Protein AF-A0A8S3Y6V8-F1 (afdb_monomer_lite)

Organism: Parnassius apollo (NCBI:txid110799)

pLDDT: mean 71.26, std 19.02, range [31.67, 93.69]

Secondary structure (DSSP, 8-state):
------------SSSS----------HHHHHHHHHHHHTTHHHHT-SS--SS--EEE-TTS-EE-TT----TTTTSSPPEEE----TT--------------

Radius of gyration: 16.67 Å; chains: 1; bounding box: 40×45×32 Å

Structure (mmCIF, N/CA/C/O backbone):
data_AF-A0A8S3Y6V8-F1
#
_entry.id   AF-A0A8S3Y6V8-F1
#
loop_
_atom_site.group_PDB
_atom_site.id
_atom_site.type_symbol
_atom_site.label_atom_id
_atom_site.label_alt_id
_atom_site.label_comp_id
_atom_site.label_asym_id
_atom_site.label_entity_id
_atom_site.label_seq_id
_atom_site.pdbx_PDB_ins_code
_atom_site.Cartn_x
_atom_site.Cartn_y
_atom_site.Cartn_z
_atom_site.occupancy
_atom_site.B_iso_or_equiv
_atom_site.auth_seq_id
_atom_site.auth_comp_id
_atom_site.auth_asym_id
_atom_site.auth_atom_id
_atom_site.pdbx_PDB_model_num
ATOM 1 N N . MET A 1 1 ? 16.471 -29.781 -3.164 1.00 40.88 1 MET A N 1
ATOM 2 C CA . MET A 1 1 ? 15.633 -30.664 -2.325 1.00 40.88 1 MET A CA 1
ATOM 3 C C . MET A 1 1 ? 15.407 -29.992 -0.970 1.00 40.88 1 MET A C 1
ATOM 5 O O . MET A 1 1 ? 16.048 -30.345 0.002 1.00 40.88 1 MET A O 1
ATOM 9 N N . TYR A 1 2 ? 14.534 -28.980 -0.928 1.00 36.56 2 TYR A N 1
ATOM 10 C CA . TYR A 1 2 ? 13.917 -28.463 0.302 1.00 36.56 2 TYR A CA 1
ATOM 11 C C . TYR A 1 2 ? 12.412 -28.462 0.045 1.00 36.56 2 TYR A C 1
ATOM 13 O O . TYR A 1 2 ? 11.790 -27.465 -0.300 1.00 36.56 2 TYR A O 1
ATOM 21 N N . LEU A 1 3 ? 11.885 -29.682 0.074 1.00 35.78 3 LEU A N 1
ATOM 22 C CA . LEU A 1 3 ? 10.475 -30.006 0.009 1.00 35.78 3 LEU A CA 1
ATOM 23 C C . LEU A 1 3 ? 9.962 -29.986 1.452 1.00 35.78 3 LEU A C 1
ATOM 25 O O . LEU A 1 3 ? 10.305 -30.867 2.234 1.00 35.78 3 LEU A O 1
ATOM 29 N N . SER A 1 4 ? 9.218 -28.946 1.816 1.00 37.59 4 SER A N 1
ATOM 30 C CA . SER A 1 4 ? 8.376 -28.844 3.021 1.00 37.59 4 SER A CA 1
ATOM 31 C C . SER A 1 4 ? 7.590 -27.537 2.886 1.00 37.59 4 SER A C 1
ATOM 33 O O . SER A 1 4 ? 7.989 -26.499 3.395 1.00 37.59 4 SER A O 1
ATOM 35 N N . LEU A 1 5 ? 6.576 -27.465 2.025 1.00 31.91 5 LEU A N 1
ATOM 36 C CA . LEU A 1 5 ? 5.220 -27.916 2.351 1.00 31.91 5 LEU A CA 1
ATOM 37 C C . LEU A 1 5 ? 4.846 -27.618 3.813 1.00 31.91 5 LEU A C 1
ATOM 39 O O . LEU A 1 5 ? 4.733 -28.512 4.646 1.00 31.91 5 LEU A O 1
ATOM 43 N N . LYS A 1 6 ? 4.626 -26.336 4.104 1.00 31.67 6 LYS A N 1
ATOM 44 C CA . LYS A 1 6 ? 3.660 -25.910 5.120 1.00 31.67 6 LYS A CA 1
ATOM 45 C C . LYS A 1 6 ? 2.678 -24.934 4.484 1.00 31.67 6 LYS A C 1
ATOM 47 O O . LYS A 1 6 ? 2.688 -23.739 4.737 1.00 31.67 6 LYS A O 1
ATOM 52 N N . ILE A 1 7 ? 1.832 -25.499 3.628 1.00 50.97 7 ILE A N 1
ATOM 53 C CA . ILE A 1 7 ? 0.503 -24.965 3.350 1.00 50.97 7 ILE A CA 1
ATOM 54 C C . ILE A 1 7 ? -0.314 -25.261 4.610 1.00 50.97 7 ILE A C 1
ATOM 56 O O . ILE A 1 7 ? -0.705 -26.403 4.833 1.00 50.97 7 ILE A O 1
ATOM 60 N N . SER A 1 8 ? -0.490 -24.262 5.474 1.00 32.28 8 SER A N 1
ATOM 61 C CA . SER A 1 8 ? -1.578 -24.235 6.455 1.00 32.28 8 SER A CA 1
ATOM 62 C C . SER A 1 8 ? -1.791 -22.810 6.979 1.00 32.28 8 SER A C 1
ATOM 64 O O . SER A 1 8 ? -0.953 -22.273 7.695 1.00 32.28 8 SER A O 1
ATOM 66 N N . PHE A 1 9 ? -2.928 -22.230 6.584 1.00 45.88 9 PHE A N 1
ATOM 67 C CA . PHE A 1 9 ? -3.780 -21.337 7.373 1.00 45.88 9 PHE A CA 1
ATOM 68 C C . PHE A 1 9 ? -3.145 -20.152 8.122 1.00 45.88 9 PHE A C 1
ATOM 70 O O . PHE A 1 9 ? -2.814 -20.260 9.297 1.00 45.88 9 PHE A O 1
ATOM 77 N N . ILE A 1 10 ? -3.260 -18.958 7.531 1.00 37.25 10 ILE A N 1
ATOM 78 C C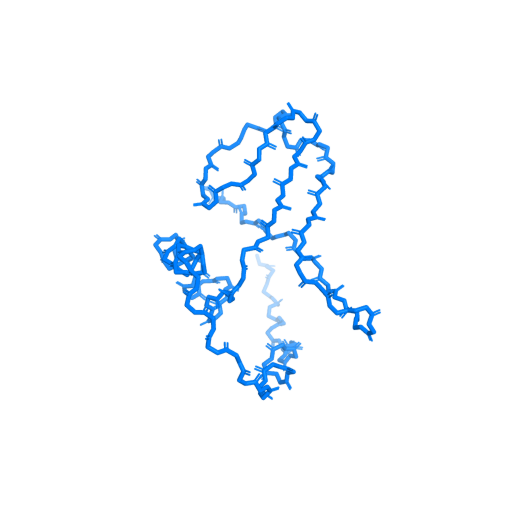A . ILE A 1 10 ? -3.956 -17.855 8.218 1.00 37.25 10 ILE A CA 1
ATOM 79 C C . ILE A 1 10 ? -5.068 -17.355 7.294 1.00 37.25 10 ILE A C 1
ATOM 81 O O . ILE A 1 10 ? -4.954 -16.391 6.549 1.00 37.25 10 ILE A O 1
ATOM 85 N N . SER A 1 11 ? -6.180 -18.079 7.386 1.00 43.38 11 SER A N 1
ATOM 86 C CA . SER A 1 11 ? -7.525 -17.730 6.928 1.00 43.38 11 SER A CA 1
ATOM 87 C C . SER A 1 11 ? -8.157 -16.640 7.822 1.00 43.38 11 SER A C 1
ATOM 89 O O . SER A 1 11 ? -9.332 -16.717 8.176 1.00 43.38 11 SER A O 1
ATOM 91 N N . ILE A 1 12 ? -7.394 -15.622 8.234 1.00 42.16 12 ILE A N 1
ATOM 92 C CA . ILE A 1 12 ? -7.873 -14.542 9.117 1.00 42.16 12 ILE A CA 1
ATOM 93 C C . ILE A 1 12 ? -7.588 -13.186 8.463 1.00 42.16 12 ILE A C 1
ATOM 95 O O . ILE A 1 12 ? -6.853 -12.361 8.986 1.00 42.16 12 ILE A O 1
ATOM 99 N N . LEU A 1 13 ? -8.173 -12.960 7.286 1.00 38.00 13 LEU A N 1
ATOM 100 C CA . LEU A 1 13 ? -8.563 -11.617 6.835 1.00 38.00 13 LEU A CA 1
ATOM 101 C C . LEU A 1 13 ? -9.729 -11.691 5.832 1.00 38.00 13 LEU A C 1
ATOM 103 O O . LEU A 1 13 ? -9.779 -10.964 4.851 1.00 38.00 13 LEU A O 1
ATOM 107 N N . ALA A 1 14 ? -10.668 -12.609 6.077 1.00 38.78 14 ALA A N 1
ATOM 108 C CA . ALA A 1 14 ? -11.927 -12.715 5.338 1.00 38.78 14 ALA A CA 1
ATOM 109 C C . ALA A 1 14 ? -13.172 -12.465 6.223 1.00 38.78 14 ALA A C 1
ATOM 111 O O . ALA A 1 14 ? -14.285 -12.590 5.730 1.00 38.78 14 ALA A O 1
ATOM 112 N N . CYS A 1 15 ? -13.024 -12.081 7.505 1.00 33.12 15 CYS A N 1
ATOM 113 C CA . CYS A 1 15 ? -14.160 -12.013 8.448 1.00 33.12 15 CYS A CA 1
ATOM 114 C C . CYS A 1 15 ? -14.377 -10.700 9.234 1.00 33.12 15 CYS A C 1
ATOM 116 O O . CYS A 1 15 ? -15.246 -10.704 10.096 1.00 33.12 15 CYS A O 1
ATOM 118 N N . ILE A 1 16 ? -13.677 -9.579 8.993 1.00 44.25 16 ILE A N 1
ATOM 119 C CA . ILE A 1 16 ? -13.938 -8.339 9.783 1.00 44.25 16 ILE A CA 1
ATOM 120 C C . ILE A 1 16 ? -14.491 -7.158 8.970 1.00 44.25 16 ILE A C 1
ATOM 122 O O . ILE A 1 16 ? -14.974 -6.200 9.561 1.00 44.25 16 ILE A O 1
ATOM 126 N N . VAL A 1 17 ? -14.570 -7.225 7.638 1.00 47.06 17 VAL A N 1
ATOM 127 C CA . VAL A 1 17 ? -15.202 -6.135 6.865 1.00 47.06 17 VAL A CA 1
ATOM 128 C C . VAL A 1 17 ? -16.363 -6.647 6.021 1.00 47.06 17 VAL A C 1
ATOM 130 O O . VAL A 1 17 ? -16.385 -6.524 4.802 1.00 47.06 17 VAL A O 1
ATOM 133 N N . LEU A 1 18 ? -17.353 -7.234 6.689 1.00 51.72 18 LEU A N 1
ATOM 134 C CA . LEU A 1 18 ? -18.716 -7.286 6.172 1.00 51.72 18 LEU A CA 1
ATOM 135 C C . LEU A 1 18 ? -19.632 -6.615 7.200 1.00 51.72 18 LEU A C 1
ATOM 137 O O . LEU A 1 18 ? -19.685 -7.059 8.347 1.00 51.72 18 LEU A O 1
ATOM 141 N N . ASN A 1 19 ? -20.367 -5.599 6.719 1.00 46.72 19 ASN A N 1
ATOM 142 C CA . ASN A 1 19 ? -21.334 -4.691 7.373 1.00 46.72 19 ASN A CA 1
ATOM 143 C C . ASN A 1 19 ? -20.689 -3.391 7.922 1.00 46.72 19 ASN A C 1
ATOM 145 O O . ASN A 1 19 ? -19.865 -3.459 8.820 1.00 46.72 19 ASN A O 1
ATOM 149 N N . LEU A 1 20 ? -20.981 -2.165 7.455 1.00 40.34 20 LEU A N 1
ATOM 150 C CA . LEU A 1 20 ? -22.182 -1.613 6.812 1.00 40.34 20 LEU A CA 1
ATOM 151 C C . LEU A 1 20 ? -21.868 -0.436 5.853 1.00 40.34 20 LEU A C 1
ATOM 153 O O . LEU A 1 20 ? -21.058 0.430 6.159 1.00 40.34 20 LEU A O 1
ATOM 157 N N . ASN A 1 21 ? -22.596 -0.412 4.732 1.00 56.50 21 ASN A N 1
ATOM 158 C CA . ASN A 1 21 ? -23.054 0.730 3.923 1.00 56.50 21 ASN A CA 1
ATOM 159 C C . ASN A 1 21 ? -22.385 2.107 4.120 1.00 56.50 21 ASN A C 1
ATOM 161 O O . ASN A 1 21 ? -22.807 2.860 4.991 1.00 56.50 21 ASN A O 1
ATOM 165 N N . VAL A 1 22 ? -21.538 2.519 3.168 1.00 46.47 22 VAL A N 1
ATOM 166 C CA . VAL A 1 22 ? -21.557 3.891 2.622 1.00 46.47 22 VAL A CA 1
ATOM 167 C C . VAL A 1 22 ? -21.230 3.811 1.128 1.00 46.47 22 VAL A C 1
ATOM 169 O O . VAL A 1 22 ? -20.105 3.505 0.743 1.00 46.47 22 VAL A O 1
ATOM 172 N N . LEU A 1 23 ? -22.229 4.069 0.280 1.00 45.16 23 LEU A N 1
ATOM 173 C CA . LEU A 1 23 ? -22.049 4.298 -1.154 1.00 45.16 23 LEU A CA 1
ATOM 174 C C . LEU A 1 23 ? -21.451 5.698 -1.343 1.00 45.16 23 LEU A C 1
ATOM 176 O O . LEU A 1 23 ? -22.175 6.668 -1.549 1.00 45.16 23 LEU A O 1
ATOM 180 N N . GLY A 1 24 ? -20.134 5.810 -1.212 1.00 47.78 24 GLY A N 1
ATOM 181 C CA . GLY A 1 24 ? -19.387 6.972 -1.678 1.00 47.78 24 GLY A CA 1
ATOM 182 C C . GLY A 1 24 ? -18.793 6.643 -3.037 1.00 47.78 24 GLY A C 1
ATOM 183 O O . GLY A 1 24 ? -17.739 6.026 -3.098 1.00 47.78 24 GLY A O 1
ATOM 184 N N . ASN A 1 25 ? -19.470 7.002 -4.129 1.00 53.28 25 ASN A N 1
ATOM 185 C CA . ASN A 1 25 ? -18.844 6.974 -5.451 1.00 53.28 25 ASN A CA 1
ATOM 186 C C . ASN A 1 25 ? -17.941 8.207 -5.563 1.00 53.28 25 ASN A C 1
ATOM 188 O O . ASN A 1 25 ? -18.364 9.232 -6.091 1.00 53.28 25 ASN A O 1
ATOM 192 N N . ASN A 1 26 ? -16.728 8.117 -5.019 1.00 64.50 26 ASN A N 1
ATOM 193 C CA . ASN A 1 26 ? -15.688 9.111 -5.252 1.00 64.50 26 ASN A CA 1
ATOM 194 C C . ASN A 1 26 ? -14.862 8.674 -6.468 1.00 64.50 26 ASN A C 1
ATOM 196 O O . ASN A 1 26 ? -14.514 7.496 -6.593 1.00 64.50 26 ASN A O 1
ATOM 200 N N . ASP A 1 27 ? -14.527 9.610 -7.356 1.00 69.94 27 ASP A N 1
ATOM 201 C CA . ASP A 1 27 ? -13.779 9.314 -8.586 1.00 69.94 27 ASP A CA 1
ATOM 202 C C . ASP A 1 27 ? -12.452 8.590 -8.304 1.00 69.94 27 ASP A C 1
ATOM 204 O O . ASP A 1 27 ? -12.040 7.717 -9.071 1.00 69.94 27 ASP A O 1
ATOM 208 N N . ASP A 1 28 ? -11.811 8.884 -7.173 1.00 70.75 28 ASP A N 1
ATOM 209 C CA . ASP A 1 28 ? -10.538 8.280 -6.778 1.00 70.75 28 ASP A CA 1
ATOM 210 C C . ASP A 1 28 ? -10.670 6.814 -6.339 1.00 70.75 28 ASP A C 1
ATOM 212 O O . ASP A 1 28 ? -9.799 6.002 -6.658 1.00 70.75 28 ASP A O 1
ATOM 216 N N . ASP A 1 29 ? -11.790 6.426 -5.725 1.00 76.62 29 ASP A N 1
ATOM 217 C CA . ASP A 1 29 ? -12.037 5.036 -5.316 1.00 76.62 29 ASP A CA 1
ATOM 218 C C . ASP A 1 29 ? -12.180 4.129 -6.555 1.00 76.62 29 ASP A C 1
ATOM 220 O O . ASP A 1 29 ? -11.684 2.997 -6.595 1.00 76.62 29 ASP A O 1
ATOM 224 N N . SER A 1 30 ? -12.776 4.663 -7.629 1.00 82.50 30 SER A N 1
ATOM 225 C CA . SER A 1 30 ? -12.864 3.969 -8.918 1.00 82.50 30 SER A CA 1
ATOM 226 C C . SER A 1 30 ? -11.493 3.790 -9.587 1.00 82.50 30 SER A C 1
ATOM 228 O O . SER A 1 30 ? -11.210 2.724 -10.142 1.00 82.50 30 SER A O 1
ATOM 230 N N . LYS A 1 31 ? -10.604 4.790 -9.482 1.00 85.00 31 LYS A N 1
ATOM 231 C CA . LYS A 1 31 ? -9.236 4.726 -10.023 1.00 85.00 31 LYS A CA 1
ATOM 232 C C . LYS A 1 31 ? 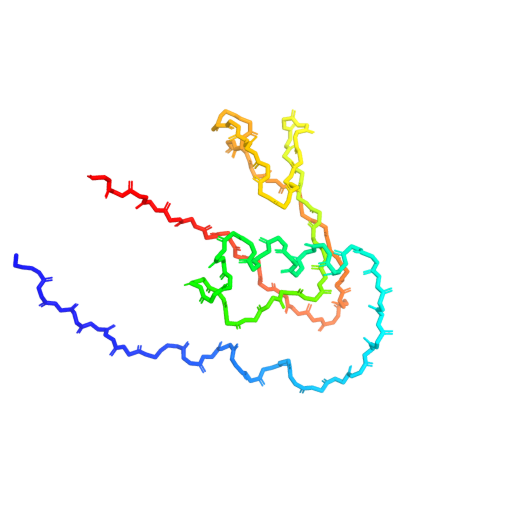-8.393 3.695 -9.287 1.00 85.00 31 LYS A C 1
ATOM 234 O O . LYS A 1 31 ? -7.727 2.896 -9.938 1.00 85.00 31 LYS A O 1
ATOM 239 N N . VAL A 1 32 ? -8.465 3.671 -7.954 1.00 85.56 32 VAL A N 1
ATOM 240 C CA . VAL A 1 32 ? -7.772 2.680 -7.117 1.00 85.56 32 VAL A CA 1
ATOM 241 C C . VAL A 1 32 ? -8.175 1.271 -7.531 1.00 85.56 32 VAL A C 1
ATOM 243 O O . VAL A 1 32 ? -7.318 0.446 -7.846 1.00 85.56 32 VAL A O 1
ATOM 246 N N . LYS A 1 33 ? -9.484 1.011 -7.612 1.00 87.81 33 LYS A N 1
ATOM 247 C CA . LYS A 1 33 ? -10.003 -0.282 -8.058 1.00 87.81 33 LYS A CA 1
ATOM 248 C C . LYS A 1 33 ? -9.439 -0.682 -9.422 1.00 87.81 33 LYS A C 1
ATOM 250 O O . LYS A 1 33 ? -8.945 -1.798 -9.575 1.00 87.81 33 LYS A O 1
ATOM 255 N N . ASN A 1 34 ? -9.504 0.221 -10.398 1.00 88.50 34 ASN A N 1
ATOM 256 C CA . ASN A 1 34 ? -9.047 -0.059 -11.755 1.00 88.50 34 ASN A CA 1
ATOM 257 C C . ASN A 1 34 ? -7.535 -0.304 -11.814 1.00 88.50 34 ASN A C 1
ATOM 259 O O . ASN A 1 34 ? -7.112 -1.225 -12.502 1.00 88.50 34 ASN A O 1
ATOM 263 N N . ALA A 1 35 ? -6.729 0.454 -11.067 1.00 86.00 35 ALA A N 1
ATOM 264 C CA . ALA A 1 35 ? -5.278 0.283 -11.030 1.00 86.00 35 ALA A CA 1
ATOM 265 C C . ALA A 1 35 ? -4.860 -1.073 -10.440 1.00 86.00 35 ALA A C 1
ATOM 267 O O . ALA A 1 35 ? -3.976 -1.737 -10.983 1.00 86.00 35 ALA A O 1
ATOM 268 N N . PHE A 1 36 ? -5.527 -1.511 -9.367 1.00 85.69 36 PHE A N 1
ATOM 269 C CA . PHE A 1 36 ? -5.260 -2.805 -8.733 1.00 85.69 36 PHE A CA 1
ATOM 270 C C . PHE A 1 36 ? -5.628 -3.986 -9.638 1.00 85.69 36 PHE A C 1
ATOM 272 O O . PHE A 1 36 ? -4.892 -4.968 -9.683 1.00 85.69 36 PHE A O 1
ATOM 279 N N . ILE A 1 37 ? -6.732 -3.880 -10.383 1.00 88.69 37 ILE A N 1
ATOM 280 C CA . ILE A 1 37 ? -7.135 -4.902 -11.360 1.00 88.69 37 ILE A CA 1
ATOM 281 C C . ILE A 1 37 ? -6.201 -4.880 -12.578 1.00 88.69 37 ILE A C 1
ATOM 283 O O . ILE A 1 37 ? -5.712 -5.923 -12.991 1.00 88.69 37 ILE A O 1
ATOM 287 N N . ALA A 1 38 ? -5.908 -3.702 -13.138 1.00 87.25 38 ALA A N 1
ATOM 288 C CA . ALA A 1 38 ? -5.063 -3.565 -14.328 1.00 87.25 38 ALA A CA 1
ATOM 289 C C . ALA A 1 38 ? -3.617 -4.034 -14.098 1.00 87.25 38 ALA A C 1
ATOM 291 O O . ALA A 1 38 ? -2.960 -4.482 -15.034 1.00 87.25 38 ALA A O 1
ATOM 292 N N . SER A 1 39 ? -3.136 -3.945 -12.856 1.00 81.06 39 SER A N 1
ATOM 293 C CA . SER A 1 39 ? -1.801 -4.401 -12.455 1.00 81.06 39 SER A CA 1
ATOM 294 C C . SER A 1 39 ? -1.787 -5.850 -11.947 1.00 81.06 39 SER A C 1
ATOM 296 O O . SER A 1 39 ? -0.773 -6.278 -11.407 1.00 81.06 39 SER A O 1
ATOM 298 N N . ASN A 1 40 ? -2.905 -6.582 -12.064 1.00 84.75 40 ASN A N 1
ATOM 299 C CA . ASN A 1 40 ? -3.119 -7.946 -11.554 1.00 84.75 40 ASN A CA 1
ATOM 300 C C . ASN A 1 40 ? -2.881 -8.137 -10.045 1.00 84.75 40 ASN A C 1
ATOM 302 O O . ASN A 1 40 ? -2.889 -9.256 -9.546 1.00 84.75 40 ASN A O 1
ATOM 306 N N . VAL A 1 41 ? -2.774 -7.051 -9.273 1.00 81.25 41 VAL A N 1
ATOM 307 C CA . VAL A 1 41 ? -2.712 -7.112 -7.802 1.00 81.25 41 VAL A CA 1
ATOM 308 C C . VAL A 1 41 ? -3.971 -7.790 -7.253 1.00 81.25 41 VAL A C 1
ATOM 310 O O . VAL A 1 41 ? -3.910 -8.516 -6.262 1.00 81.25 41 VAL A O 1
ATOM 313 N N . VAL A 1 42 ? -5.103 -7.588 -7.934 1.00 84.38 42 VAL A N 1
ATOM 314 C CA . VAL A 1 42 ? -6.281 -8.454 -7.840 1.00 84.38 42 VAL A CA 1
ATOM 315 C C . VAL A 1 42 ? -6.283 -9.390 -9.056 1.00 84.38 42 VAL A C 1
ATOM 317 O O . VAL A 1 42 ? -6.372 -8.873 -10.171 1.00 84.38 42 VAL A O 1
ATOM 320 N N . PRO A 1 43 ? -6.248 -10.728 -8.896 1.00 87.00 43 PRO A N 1
ATOM 321 C CA . PRO A 1 43 ? -6.367 -11.497 -7.652 1.00 87.00 43 PRO A CA 1
ATOM 322 C C . PRO A 1 43 ? -5.031 -11.917 -7.004 1.00 87.00 43 PRO A C 1
ATOM 324 O O . PRO A 1 43 ? -5.072 -12.583 -5.969 1.00 87.00 43 PRO A O 1
ATOM 327 N N . ASP A 1 44 ? -3.877 -11.592 -7.597 1.00 80.19 44 ASP A N 1
ATOM 328 C CA . ASP A 1 44 ? -2.606 -12.263 -7.273 1.00 80.19 44 ASP A CA 1
ATOM 329 C C . ASP A 1 44 ? -2.116 -11.985 -5.843 1.00 80.19 44 ASP A C 1
ATOM 331 O O . ASP A 1 44 ? -1.575 -12.871 -5.181 1.00 80.19 44 ASP A O 1
ATOM 335 N N . VAL A 1 45 ? -2.333 -10.765 -5.344 1.00 79.62 45 VAL A N 1
ATOM 336 C CA . VAL A 1 45 ? -1.909 -10.335 -4.001 1.00 79.62 45 VAL A CA 1
ATOM 337 C C . VAL A 1 45 ? -3.101 -10.235 -3.050 1.00 79.62 45 VAL A C 1
ATOM 339 O O . VAL A 1 45 ? -3.003 -10.632 -1.888 1.00 79.62 45 VAL A O 1
ATOM 342 N N . ILE A 1 46 ? -4.231 -9.697 -3.521 1.00 77.38 46 ILE A N 1
ATOM 343 C CA . ILE A 1 46 ? -5.464 -9.538 -2.739 1.00 77.38 46 ILE A CA 1
ATOM 344 C C . ILE A 1 46 ? -6.688 -9.962 -3.556 1.00 77.38 46 ILE A C 1
ATOM 346 O O . ILE A 1 46 ? -6.767 -9.742 -4.758 1.00 77.38 46 ILE A O 1
ATOM 350 N N . SER A 1 47 ? -7.691 -10.534 -2.893 1.00 85.56 47 SER A N 1
ATOM 351 C CA . SER A 1 47 ? -8.881 -11.081 -3.561 1.00 85.56 47 SER A CA 1
ATOM 352 C C . SER A 1 47 ? -9.906 -10.030 -3.996 1.00 85.56 47 SER A C 1
ATOM 354 O O . SER A 1 47 ? -10.757 -10.314 -4.838 1.00 85.56 47 SER A O 1
ATOM 356 N N . ALA A 1 48 ? -9.850 -8.826 -3.427 1.00 83.62 48 ALA A N 1
ATOM 357 C CA . ALA A 1 48 ? -10.761 -7.735 -3.738 1.00 83.62 48 ALA A CA 1
ATOM 358 C C . ALA A 1 48 ? -10.019 -6.391 -3.719 1.00 83.62 48 ALA A C 1
ATOM 360 O O . ALA A 1 48 ? -9.121 -6.203 -2.894 1.00 83.62 48 ALA A O 1
ATOM 361 N N . PRO A 1 49 ? -10.391 -5.448 -4.600 1.00 79.12 49 PRO A N 1
ATOM 362 C CA . PRO A 1 49 ? -9.793 -4.123 -4.620 1.00 79.12 49 PRO A CA 1
ATOM 363 C C . PRO A 1 49 ? -10.130 -3.355 -3.331 1.00 79.12 49 PRO A C 1
ATOM 365 O O . PRO A 1 49 ? -11.240 -3.494 -2.806 1.00 79.12 49 PRO A O 1
ATOM 368 N N . PRO A 1 50 ? -9.210 -2.518 -2.828 1.00 80.44 50 PRO A N 1
ATOM 369 C CA . PRO A 1 50 ? -9.489 -1.666 -1.685 1.00 80.44 50 PRO A CA 1
ATOM 370 C C . PRO A 1 50 ? -10.494 -0.569 -2.053 1.00 80.44 50 PRO A C 1
ATOM 372 O O . PRO A 1 50 ? -10.589 -0.142 -3.203 1.00 80.44 50 PRO A O 1
ATOM 375 N N . PHE A 1 51 ? -11.240 -0.106 -1.050 1.00 73.88 51 PHE A N 1
ATOM 376 C CA . PHE A 1 51 ? -12.326 0.861 -1.234 1.00 73.88 51 PHE A CA 1
ATOM 377 C C . PHE A 1 51 ? -11.885 2.322 -1.197 1.00 73.88 51 PHE A C 1
ATOM 379 O O . PHE A 1 51 ? -12.684 3.179 -1.543 1.00 73.88 51 PHE A O 1
ATOM 386 N N . ARG A 1 52 ? -10.679 2.613 -0.699 1.00 78.81 52 ARG A N 1
ATOM 387 C CA . ARG A 1 52 ? -10.225 3.975 -0.401 1.00 78.81 52 ARG A CA 1
ATOM 388 C C . ARG A 1 52 ? -8.776 4.160 -0.811 1.00 78.81 52 ARG A C 1
ATOM 390 O O . ARG A 1 52 ? -7.948 3.271 -0.598 1.00 78.81 52 ARG A O 1
ATOM 397 N N . TYR A 1 53 ? -8.477 5.336 -1.343 1.00 80.88 53 TYR A N 1
ATOM 398 C CA . TYR A 1 53 ? -7.110 5.766 -1.609 1.00 80.88 53 TYR A CA 1
ATOM 399 C C . TYR A 1 53 ? -6.335 6.021 -0.306 1.00 80.88 53 TYR A C 1
ATOM 401 O O . TYR A 1 53 ? -6.877 6.545 0.670 1.00 80.88 53 TYR A O 1
ATOM 409 N N . ILE A 1 54 ? -5.043 5.684 -0.307 1.00 84.00 54 ILE A N 1
ATOM 410 C CA . ILE A 1 54 ? -4.105 6.031 0.765 1.00 84.00 54 ILE A CA 1
ATOM 411 C C . ILE A 1 54 ? -2.984 6.892 0.183 1.00 84.00 54 ILE A C 1
ATOM 413 O O . ILE A 1 54 ? -2.397 6.553 -0.839 1.00 84.00 54 ILE A O 1
ATOM 417 N N . SER A 1 55 ? -2.669 8.007 0.838 1.00 84.75 55 SER A N 1
ATOM 418 C CA . SER A 1 55 ? -1.584 8.889 0.407 1.00 84.75 55 SER A CA 1
ATOM 419 C C . SER A 1 55 ? -0.274 8.436 1.040 1.00 84.75 55 SER A C 1
ATOM 421 O O . SER A 1 55 ? -0.155 8.391 2.268 1.00 84.75 55 SER A O 1
ATOM 423 N N . ILE A 1 56 ? 0.709 8.106 0.202 1.00 86.25 56 ILE A N 1
ATOM 424 C CA . ILE A 1 56 ? 2.051 7.694 0.620 1.00 86.25 56 ILE A CA 1
ATOM 425 C C . ILE A 1 56 ? 3.063 8.655 0.004 1.00 86.25 56 ILE A C 1
ATOM 427 O O . ILE A 1 56 ? 3.185 8.745 -1.218 1.00 86.25 56 ILE A O 1
ATOM 431 N N . LYS A 1 57 ? 3.824 9.344 0.858 1.00 88.19 57 LYS A N 1
ATOM 432 C CA . LYS A 1 57 ? 4.842 10.313 0.446 1.00 88.19 57 LYS A CA 1
ATOM 433 C C . LYS A 1 57 ? 6.197 9.981 1.040 1.00 88.19 57 LYS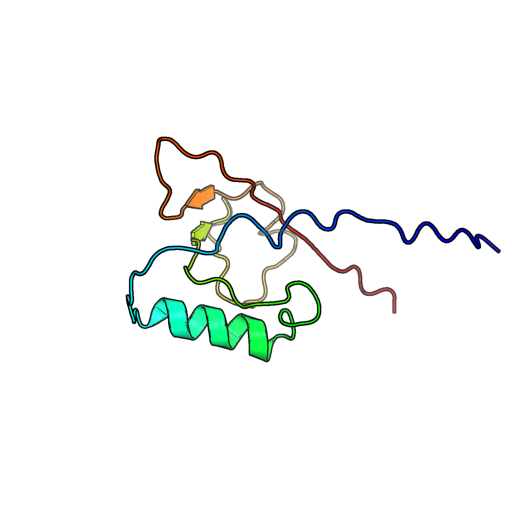 A C 1
ATOM 435 O O . LYS A 1 57 ? 6.331 9.850 2.260 1.00 88.19 57 LYS A O 1
ATOM 440 N N . TYR A 1 58 ? 7.212 9.896 0.192 1.00 84.81 58 TYR A N 1
ATOM 441 C CA . TYR A 1 58 ? 8.586 9.699 0.628 1.00 84.81 58 TYR A CA 1
ATOM 442 C C . TYR A 1 58 ? 9.258 11.034 0.979 1.00 84.81 58 TYR A C 1
ATOM 444 O O . TYR A 1 58 ? 8.948 12.064 0.374 1.00 84.81 58 TYR A O 1
ATOM 452 N N . PRO A 1 59 ? 10.222 11.045 1.920 1.00 93.00 59 PRO A N 1
ATOM 453 C CA . PRO A 1 59 ? 10.978 12.254 2.261 1.00 93.00 59 PRO A CA 1
ATOM 454 C C . PRO A 1 59 ? 11.761 12.864 1.089 1.00 93.00 59 PRO A C 1
ATOM 456 O O . PRO A 1 59 ? 12.095 14.042 1.128 1.00 93.00 59 PRO A O 1
ATOM 459 N N . SER A 1 60 ? 12.041 12.075 0.049 1.00 85.88 60 SER A N 1
ATOM 460 C CA . SER A 1 60 ? 12.642 12.523 -1.215 1.00 85.88 60 SER A CA 1
ATOM 461 C C . SER A 1 60 ? 11.742 13.465 -2.025 1.00 85.88 60 SER A C 1
ATOM 463 O O . SER A 1 60 ? 12.216 14.087 -2.968 1.00 85.88 60 SER A O 1
ATOM 465 N N . GLY A 1 61 ? 10.462 13.588 -1.659 1.00 91.06 61 GLY A N 1
ATOM 466 C CA . GLY A 1 61 ? 9.475 14.433 -2.330 1.00 91.06 61 GLY A CA 1
ATOM 467 C C . GLY A 1 61 ? 8.564 13.673 -3.292 1.00 91.06 61 GLY A C 1
ATOM 468 O O . GLY A 1 61 ? 7.527 14.217 -3.664 1.00 91.06 61 GLY A O 1
ATOM 469 N N . VAL A 1 62 ? 8.903 12.426 -3.640 1.00 86.31 62 VAL A N 1
ATOM 470 C CA . VAL A 1 62 ? 8.076 11.584 -4.515 1.00 86.31 62 VAL A CA 1
ATOM 471 C C . VAL A 1 62 ? 6.876 11.005 -3.771 1.00 86.31 62 VAL A C 1
ATOM 473 O O . VAL A 1 62 ? 6.918 10.751 -2.561 1.00 86.31 62 VAL A O 1
ATOM 476 N N . GLU A 1 63 ? 5.806 10.769 -4.517 1.00 87.06 63 GLU A N 1
ATOM 477 C CA . GL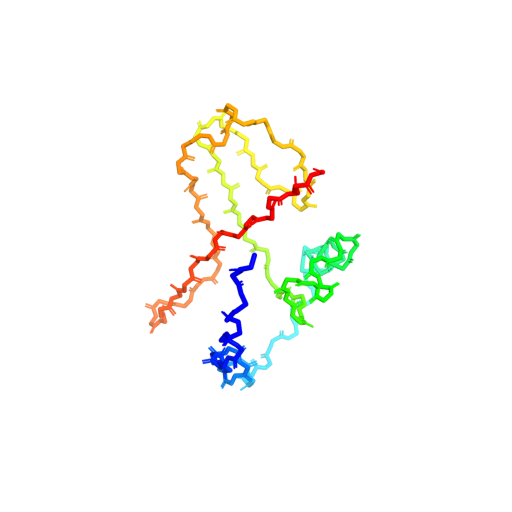U A 1 63 ? 4.564 10.184 -4.024 1.00 87.06 63 GLU A CA 1
ATOM 478 C C . GLU A 1 63 ? 4.283 8.881 -4.771 1.00 87.06 63 GLU A C 1
ATOM 480 O O . GLU A 1 63 ? 4.624 8.736 -5.948 1.00 87.06 63 GLU A O 1
ATOM 485 N N . VAL A 1 64 ? 3.705 7.912 -4.063 1.00 83.50 64 VAL A N 1
ATOM 486 C CA . VAL A 1 64 ? 3.211 6.683 -4.689 1.00 83.50 64 VAL A CA 1
ATOM 487 C C . VAL A 1 64 ? 1.863 7.002 -5.315 1.00 83.50 64 VAL A C 1
ATOM 489 O O . VAL A 1 64 ? 0.956 7.446 -4.615 1.00 83.50 64 VAL A O 1
ATOM 492 N N . ASP A 1 65 ? 1.740 6.745 -6.609 1.00 84.12 65 ASP A N 1
ATOM 493 C CA . ASP A 1 65 ? 0.539 7.000 -7.394 1.00 84.12 65 ASP A CA 1
ATOM 494 C C . ASP A 1 65 ? 0.256 5.796 -8.295 1.00 84.12 65 ASP A C 1
ATOM 496 O O . ASP A 1 65 ? 0.802 5.665 -9.389 1.00 84.12 65 ASP A O 1
ATOM 500 N N . LEU A 1 66 ? -0.542 4.867 -7.761 1.00 82.81 66 LEU A N 1
ATOM 501 C CA . LEU A 1 66 ? -1.228 3.792 -8.489 1.00 82.81 66 LEU A CA 1
ATOM 502 C C . LEU A 1 66 ? -0.413 3.093 -9.602 1.00 82.81 66 LEU A C 1
ATOM 504 O O . LEU A 1 66 ? -0.919 2.851 -10.695 1.00 82.81 66 LEU A O 1
ATOM 508 N N . GLY A 1 67 ? 0.838 2.722 -9.306 1.00 78.38 67 GLY A N 1
ATOM 509 C CA . GLY A 1 67 ? 1.710 1.980 -10.229 1.00 78.38 67 GLY A CA 1
ATOM 510 C C . GLY A 1 67 ? 2.776 2.823 -10.934 1.00 78.38 67 GLY A C 1
ATOM 511 O O . GLY A 1 67 ? 3.475 2.319 -11.817 1.00 78.38 67 GLY A O 1
ATOM 512 N N . ASN A 1 68 ? 2.947 4.090 -10.548 1.00 83.56 68 ASN A N 1
ATOM 513 C CA . ASN A 1 68 ? 4.082 4.891 -10.985 1.00 83.56 68 ASN A CA 1
ATOM 514 C C . ASN A 1 68 ? 5.429 4.238 -10.614 1.00 83.56 68 ASN A C 1
ATOM 516 O O . ASN A 1 68 ? 5.580 3.554 -9.601 1.00 83.56 68 ASN A O 1
ATOM 520 N N . LYS A 1 69 ? 6.440 4.454 -11.460 1.00 80.00 69 LYS A N 1
ATOM 521 C CA . LYS A 1 69 ? 7.793 3.944 -11.219 1.00 80.00 69 LYS A CA 1
ATOM 522 C C . LYS A 1 69 ? 8.555 4.916 -10.330 1.00 80.00 69 LYS A C 1
ATOM 524 O O . LYS A 1 69 ? 8.685 6.084 -10.679 1.00 80.00 69 LYS A O 1
ATOM 529 N N . LEU A 1 70 ? 9.096 4.402 -9.231 1.00 77.50 70 LEU A N 1
ATOM 530 C CA . LEU A 1 70 ? 9.958 5.138 -8.311 1.00 77.50 70 LEU A CA 1
ATOM 531 C C . LEU A 1 70 ? 11.360 4.527 -8.329 1.00 77.50 70 LEU A C 1
ATOM 533 O O . LEU A 1 70 ? 11.510 3.304 -8.397 1.00 77.50 70 LEU A O 1
ATOM 537 N N . ALA A 1 71 ? 12.397 5.358 -8.266 1.00 79.38 71 ALA A N 1
ATOM 538 C CA . ALA A 1 71 ? 13.770 4.879 -8.232 1.00 79.38 71 ALA A CA 1
ATOM 539 C C . ALA A 1 71 ? 14.149 4.392 -6.827 1.00 79.38 71 ALA A C 1
ATOM 541 O O . ALA A 1 71 ? 13.777 4.989 -5.816 1.00 79.38 71 ALA A O 1
ATOM 542 N N . SER A 1 72 ? 14.988 3.354 -6.740 1.00 77.50 72 SER A N 1
ATOM 543 C CA . SER A 1 72 ? 15.396 2.763 -5.455 1.00 77.50 72 SER A CA 1
ATOM 544 C C . SER A 1 72 ? 16.056 3.762 -4.498 1.00 77.50 72 SER A C 1
ATOM 546 O O . SER A 1 72 ? 16.001 3.575 -3.288 1.00 77.50 72 SER A O 1
ATOM 548 N N . ILE A 1 73 ? 16.694 4.818 -5.022 1.00 77.50 73 ILE A N 1
ATOM 549 C CA . ILE A 1 73 ? 17.272 5.913 -4.225 1.00 77.50 73 ILE A CA 1
ATOM 550 C C . ILE A 1 73 ? 16.196 6.793 -3.573 1.00 77.50 73 ILE A C 1
ATOM 552 O O . ILE A 1 73 ? 16.382 7.257 -2.450 1.00 77.50 73 ILE A O 1
ATOM 556 N N . GLU A 1 74 ? 15.059 6.981 -4.239 1.00 74.06 74 GLU A N 1
ATOM 557 C CA . GLU A 1 74 ? 13.967 7.848 -3.791 1.00 74.06 74 GLU A CA 1
ATOM 558 C C . GLU A 1 74 ? 13.149 7.191 -2.677 1.00 74.06 74 GLU A C 1
ATOM 560 O O . GLU A 1 74 ? 12.625 7.889 -1.809 1.00 74.06 74 GLU A O 1
ATOM 565 N N . VAL A 1 75 ? 13.096 5.855 -2.663 1.00 80.75 75 VAL A N 1
ATOM 566 C CA . VAL A 1 75 ? 12.289 5.056 -1.725 1.00 80.75 75 VAL A CA 1
ATOM 567 C C . VAL A 1 75 ? 13.091 4.432 -0.577 1.00 80.75 75 VAL A C 1
ATOM 569 O O . VAL A 1 75 ? 12.590 3.560 0.128 1.00 80.75 75 VAL A O 1
ATOM 572 N N . ARG A 1 76 ? 14.340 4.874 -0.351 1.00 80.56 76 ARG A N 1
ATOM 573 C CA . ARG A 1 76 ? 15.212 4.323 0.712 1.00 80.56 76 ARG A CA 1
ATOM 574 C C . ARG A 1 76 ? 14.686 4.554 2.125 1.00 80.56 76 ARG A C 1
ATOM 576 O O . ARG A 1 76 ? 14.929 3.742 3.012 1.00 80.56 76 ARG A O 1
ATOM 583 N N . ASN A 1 77 ? 14.034 5.691 2.343 1.00 85.25 77 ASN A N 1
ATOM 584 C CA . ASN A 1 77 ? 13.590 6.119 3.664 1.00 85.25 77 ASN A CA 1
ATOM 585 C C . ASN A 1 77 ? 12.118 5.774 3.881 1.00 85.25 77 ASN A C 1
ATOM 587 O O . ASN A 1 77 ? 11.338 5.716 2.936 1.00 85.25 77 ASN A O 1
ATOM 591 N N . LYS A 1 78 ? 11.719 5.601 5.144 1.00 86.25 78 LYS A N 1
ATOM 592 C CA . LYS A 1 78 ? 10.319 5.351 5.503 1.00 86.25 78 LYS A CA 1
ATOM 593 C C . LYS A 1 78 ? 9.414 6.499 5.008 1.00 86.25 78 LYS A C 1
ATOM 595 O O . LYS A 1 78 ? 9.7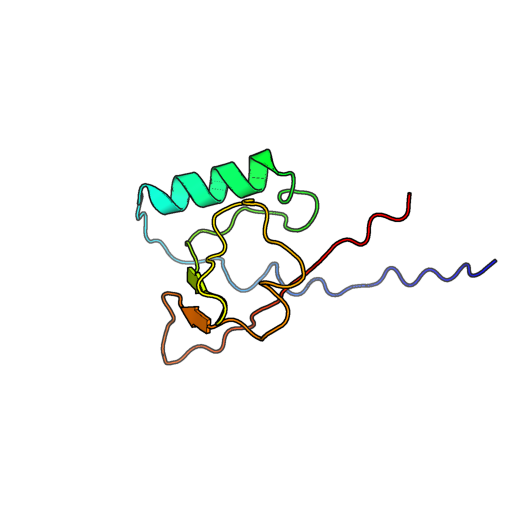31 7.660 5.283 1.00 86.25 78 LYS A O 1
ATOM 600 N N . PRO A 1 79 ? 8.286 6.204 4.336 1.00 89.00 79 PRO A N 1
ATOM 601 C CA . PRO A 1 79 ? 7.350 7.229 3.903 1.00 89.00 79 PRO A CA 1
ATOM 602 C C . PRO A 1 79 ? 6.431 7.698 5.038 1.00 89.00 79 PRO A C 1
ATOM 604 O O . PRO A 1 79 ? 6.250 7.030 6.060 1.00 89.00 79 PRO A O 1
ATOM 607 N N . THR A 1 80 ? 5.799 8.847 4.820 1.00 88.62 80 THR A N 1
ATOM 608 C CA . THR A 1 80 ? 4.613 9.279 5.564 1.00 88.62 80 THR A CA 1
ATOM 609 C C . THR A 1 80 ? 3.376 8.709 4.888 1.00 88.62 80 THR A C 1
ATOM 611 O O . THR A 1 80 ? 3.254 8.796 3.668 1.00 88.62 80 THR A O 1
ATOM 614 N N . VAL A 1 81 ? 2.458 8.154 5.678 1.00 87.19 81 VAL A N 1
ATOM 615 C CA . VAL A 1 81 ? 1.221 7.545 5.178 1.00 87.19 81 VAL A CA 1
ATOM 616 C C . VAL A 1 81 ? 0.026 8.234 5.823 1.00 87.19 81 VAL A C 1
ATOM 618 O O . VAL A 1 81 ? 0.021 8.452 7.036 1.00 87.19 81 VAL A O 1
ATOM 621 N N . LYS A 1 82 ? -0.967 8.602 5.013 1.00 86.88 82 LYS A N 1
ATOM 622 C CA . LYS A 1 82 ? -2.208 9.251 5.450 1.00 86.88 82 LYS A CA 1
ATOM 623 C C . LYS A 1 82 ? -3.407 8.560 4.810 1.00 86.88 82 LYS A C 1
ATOM 625 O O . LYS A 1 82 ? -3.428 8.354 3.600 1.00 86.88 82 LYS A O 1
ATOM 630 N N . TRP A 1 83 ? -4.399 8.231 5.626 1.00 86.62 83 TRP A N 1
ATOM 631 C CA . TRP A 1 83 ? -5.676 7.666 5.198 1.00 86.62 83 TRP A CA 1
ATOM 632 C C . TRP A 1 83 ? -6.780 8.099 6.159 1.00 86.62 83 TRP A C 1
ATOM 634 O O . TRP A 1 83 ? -6.508 8.588 7.259 1.00 86.62 83 TRP A O 1
ATOM 644 N N . GLU A 1 84 ? -8.026 7.923 5.739 1.00 84.25 84 GLU A N 1
ATOM 645 C CA . GLU A 1 84 ? -9.183 8.159 6.594 1.00 84.25 84 GLU A CA 1
ATOM 646 C C . GLU A 1 84 ? -9.352 6.978 7.556 1.00 84.25 84 GLU A C 1
ATOM 648 O O . GLU A 1 84 ? -9.617 5.851 7.138 1.00 84.25 84 GLU A O 1
ATOM 653 N N . ALA A 1 85 ? -9.151 7.239 8.847 1.00 86.31 85 ALA A N 1
ATOM 654 C CA . ALA A 1 85 ? -9.129 6.235 9.904 1.00 86.31 85 ALA A CA 1
ATOM 655 C C . ALA A 1 85 ? -10.112 6.590 11.025 1.00 86.31 85 ALA A C 1
ATOM 657 O O . ALA A 1 85 ? -10.270 7.761 11.380 1.00 86.31 85 ALA A O 1
ATOM 658 N N . ASP A 1 86 ? -10.722 5.571 11.623 1.00 89.00 86 ASP A N 1
ATOM 659 C CA . ASP A 1 86 ? -11.495 5.701 12.854 1.00 89.00 86 ASP A CA 1
ATOM 660 C C . ASP A 1 86 ? -10.554 5.758 14.071 1.00 89.00 86 ASP A C 1
ATOM 662 O O . ASP A 1 86 ? -9.595 4.992 14.172 1.00 89.00 86 ASP A O 1
ATOM 666 N N . ARG A 1 87 ? -10.812 6.674 15.013 1.00 90.75 87 ARG A N 1
ATOM 667 C CA . ARG A 1 87 ? -9.923 6.909 16.168 1.00 90.75 87 ARG A CA 1
ATOM 668 C C . ARG A 1 87 ? -9.939 5.788 17.210 1.00 90.75 87 ARG A C 1
ATOM 670 O O . ARG A 1 87 ? -9.000 5.697 17.994 1.00 90.75 87 ARG A O 1
ATOM 677 N N . ASN A 1 88 ? -10.983 4.966 17.228 1.00 93.69 88 ASN A N 1
ATOM 678 C CA . ASN A 1 88 ? -11.177 3.879 18.186 1.00 93.69 88 ASN A CA 1
ATOM 679 C C . ASN A 1 88 ? -10.808 2.513 17.592 1.00 93.69 88 ASN A C 1
ATOM 681 O O . ASN A 1 88 ? -11.033 1.484 18.227 1.00 93.69 88 ASN A O 1
ATOM 685 N N . THR A 1 89 ? -10.246 2.496 16.381 1.00 88.69 89 THR A N 1
ATOM 686 C CA . THR A 1 89 ? -9.900 1.276 15.658 1.00 88.69 89 THR A CA 1
ATOM 687 C C . THR A 1 89 ? -8.398 1.212 15.411 1.00 88.69 89 THR A C 1
ATOM 689 O O . THR A 1 89 ? -7.764 2.197 15.033 1.00 88.69 89 THR A O 1
ATOM 692 N N . PHE A 1 90 ? -7.815 0.032 15.610 1.00 85.94 90 PHE A N 1
ATOM 693 C CA . PHE A 1 90 ? -6.430 -0.226 15.232 1.00 85.94 90 PHE A CA 1
ATOM 694 C C . PHE A 1 90 ? -6.364 -0.763 13.807 1.00 85.94 90 PHE A C 1
ATOM 696 O O . PHE A 1 90 ? -7.155 -1.616 13.410 1.00 85.94 90 PHE A O 1
ATOM 703 N N . TYR A 1 91 ? -5.376 -0.281 13.060 1.00 81.94 91 TYR A N 1
ATOM 704 C CA . TYR A 1 91 ? -5.143 -0.657 11.672 1.00 81.94 91 TYR A CA 1
ATOM 705 C C . TYR A 1 91 ? -3.742 -1.235 11.519 1.00 81.94 91 TYR A C 1
ATOM 707 O O . TYR A 1 91 ? -2.800 -0.817 12.195 1.00 81.94 91 TYR A O 1
ATOM 715 N N . THR A 1 92 ? -3.594 -2.170 10.589 1.00 84.62 92 THR A N 1
ATOM 716 C CA . THR A 1 92 ? -2.296 -2.711 10.190 1.00 84.62 92 THR A CA 1
ATOM 717 C C . THR A 1 92 ? -1.975 -2.240 8.781 1.00 84.62 92 THR A C 1
ATOM 719 O O . THR A 1 92 ? -2.780 -2.410 7.871 1.00 84.62 92 THR A O 1
ATOM 722 N N . LEU A 1 93 ? -0.788 -1.658 8.606 1.00 82.00 93 LEU A N 1
ATOM 723 C CA . LEU A 1 93 ? -0.248 -1.296 7.302 1.00 82.00 93 LEU A CA 1
ATOM 724 C C . LEU A 1 93 ? 0.817 -2.319 6.903 1.00 82.00 93 LEU A C 1
ATOM 726 O O . LEU A 1 93 ? 1.776 -2.525 7.647 1.00 82.00 93 LEU A O 1
ATOM 730 N N . ALA A 1 94 ? 0.661 -2.920 5.726 1.00 79.44 94 ALA A N 1
ATOM 731 C CA . ALA A 1 94 ? 1.619 -3.858 5.158 1.00 79.44 94 ALA A CA 1
ATOM 732 C C . ALA A 1 94 ? 2.120 -3.344 3.806 1.00 79.44 94 ALA A C 1
ATOM 734 O O . ALA A 1 94 ? 1.326 -3.014 2.928 1.00 79.44 94 ALA A O 1
ATOM 735 N N . LEU A 1 95 ? 3.443 -3.294 3.648 1.00 81.75 95 LEU A N 1
ATOM 736 C CA . LEU A 1 95 ? 4.096 -3.105 2.358 1.00 81.75 95 LEU A CA 1
ATOM 737 C C . LEU A 1 95 ? 4.631 -4.467 1.913 1.00 81.75 95 LEU A C 1
ATOM 739 O O . LEU A 1 95 ? 5.486 -5.041 2.585 1.00 81.75 95 LEU A O 1
ATOM 743 N N . VAL A 1 96 ? 4.104 -4.976 0.804 1.00 73.19 96 VAL A N 1
ATOM 744 C CA . VAL A 1 96 ? 4.479 -6.262 0.206 1.00 73.19 96 VAL A CA 1
ATOM 745 C C . VAL A 1 96 ? 5.171 -6.019 -1.129 1.00 73.19 96 VAL A C 1
ATOM 747 O O . VAL A 1 96 ? 4.787 -5.122 -1.874 1.00 73.19 96 VAL A O 1
ATOM 750 N N . GLY A 1 97 ? 6.208 -6.800 -1.412 1.00 70.31 97 GLY A N 1
ATOM 751 C CA . GLY A 1 97 ? 6.942 -6.751 -2.671 1.00 70.31 97 GLY A CA 1
ATOM 752 C C . GLY A 1 97 ? 7.207 -8.161 -3.177 1.00 70.31 97 GLY A C 1
ATOM 753 O O . GLY A 1 97 ? 7.476 -9.065 -2.387 1.00 70.31 97 GLY A O 1
ATOM 754 N N . GLU A 1 98 ? 7.130 -8.335 -4.490 1.00 56.75 98 GLU A N 1
ATOM 755 C CA . GLU A 1 98 ? 7.519 -9.561 -5.174 1.00 56.75 98 GLU A CA 1
ATOM 756 C C . GLU A 1 98 ? 8.958 -9.407 -5.681 1.00 56.75 98 GLU A C 1
ATOM 758 O O . GLU A 1 98 ? 9.286 -8.446 -6.379 1.00 56.75 98 GLU A O 1
ATOM 763 N N . TYR A 1 99 ? 9.841 -10.336 -5.312 1.00 54.03 99 TYR A N 1
ATOM 764 C CA . TYR A 1 99 ? 11.161 -10.432 -5.929 1.00 54.03 99 TYR A CA 1
ATOM 765 C C . TYR A 1 99 ? 11.038 -11.331 -7.154 1.00 54.03 99 TYR A C 1
ATOM 767 O O . TYR A 1 99 ? 10.998 -12.552 -7.021 1.00 54.03 99 TYR A O 1
ATOM 775 N N . LEU A 1 100 ? 10.991 -10.732 -8.343 1.00 47.41 100 LEU A N 1
ATOM 776 C CA . LEU A 1 100 ? 11.079 -11.484 -9.590 1.00 47.41 100 LEU A CA 1
ATOM 777 C C . LEU A 1 100 ? 12.494 -12.076 -9.700 1.00 47.41 100 LEU A C 1
ATOM 779 O O . LEU A 1 100 ? 13.448 -11.379 -10.048 1.00 47.41 100 LEU A O 1
ATOM 783 N N . THR A 1 101 ? 12.652 -13.354 -9.355 1.00 42.56 101 THR A N 1
ATOM 784 C CA . THR A 1 101 ? 13.839 -14.124 -9.737 1.00 42.56 101 THR A CA 1
ATOM 785 C C . THR A 1 101 ? 13.667 -14.531 -11.193 1.00 42.56 101 THR A C 1
ATOM 787 O O . THR A 1 101 ? 12.873 -15.423 -11.488 1.00 42.56 101 THR A O 1
ATOM 790 N N . THR A 1 102 ? 14.358 -13.827 -12.088 1.00 42.94 102 THR A N 1
ATOM 791 C CA . THR A 1 102 ? 14.510 -14.240 -13.494 1.00 42.94 102 THR A CA 1
ATOM 792 C C . THR A 1 102 ? 15.267 -15.556 -13.605 1.00 42.94 102 THR A C 1
ATOM 794 O O . THR A 1 102 ?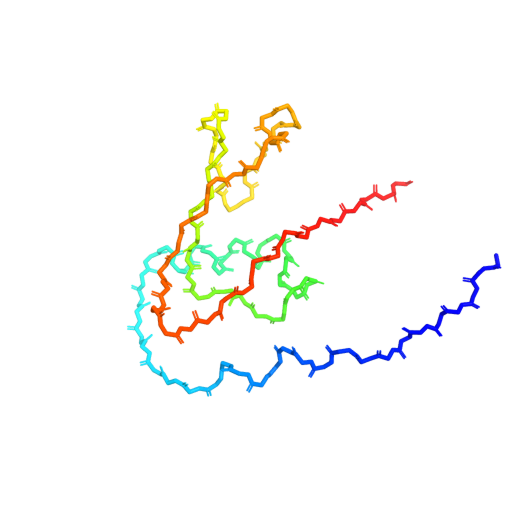 16.197 -15.757 -12.788 1.00 42.94 102 THR A O 1
#

Foldseek 3Di:
DPDDDPPDDPPPPPPDPDDDDDPDPDVVQVVQQCLCVVVVVVPPVPVHGDRFDKWWAFPLGDTDDSDDDDDPVRPVDHTDIDDDDDPVDDDDDDDDDDDPDD

Sequence (102 aa):
MYLSLKISFISILACIVLNLNVLGNNDDDSKVKNAFIASNVVPDVISAPPFRYISIKYPSGVEVDLGNKLASIEVRNKPTVKWEADRNTFYTLALVGEYLTT